Protein AF-R9XZP6-F1 (afdb_monomer_lite)

Secondary structure (DSSP, 8-state):
-HHHHHHHHHHHHHHHHTHHHHHHHHHHHHHHHHHHHHHHHHHHSHHHHHHHHHHHHHHHHHHHHHHHHHTT--

Structure (mmCIF, N/CA/C/O backbone):
data_AF-R9XZP6-F1
#
_entry.id   AF-R9XZP6-F1
#
loop_
_atom_site.group_PDB
_atom_site.id
_atom_site.type_symbol
_atom_site.label_atom_id
_atom_site.label_alt_id
_atom_site.label_comp_id
_atom_site.label_asym_id
_atom_site.label_entity_id
_atom_site.label_seq_id
_atom_site.pdbx_PDB_ins_code
_atom_site.Cartn_x
_atom_site.Cartn_y
_atom_site.Cartn_z
_atom_site.occupancy
_atom_site.B_iso_or_equiv
_atom_site.auth_seq_id
_atom_site.auth_comp_id
_atom_site.auth_asym_id
_atom_site.auth_atom_id
_atom_site.pdbx_PDB_model_num
ATOM 1 N N . MET A 1 1 ? -30.801 38.890 18.289 1.00 62.25 1 MET A N 1
ATOM 2 C CA . MET A 1 1 ? -31.288 37.488 18.188 1.00 62.25 1 MET A CA 1
ATOM 3 C C . MET A 1 1 ? -30.815 36.753 16.919 1.00 62.25 1 MET A C 1
ATOM 5 O O . MET A 1 1 ? -30.516 35.567 17.009 1.00 62.25 1 MET A O 1
ATOM 9 N N . ASN A 1 2 ? -30.672 37.427 15.767 1.00 67.56 2 ASN A N 1
ATOM 10 C CA . ASN A 1 2 ? -30.304 36.788 14.486 1.00 67.56 2 ASN A CA 1
ATOM 11 C C . ASN A 1 2 ? -28.849 36.284 14.391 1.00 67.56 2 ASN A C 1
ATOM 13 O O . ASN A 1 2 ? -28.628 35.181 13.895 1.00 67.56 2 ASN A O 1
ATOM 17 N N . ASN A 1 3 ? -27.866 37.002 14.946 1.00 74.12 3 ASN A N 1
A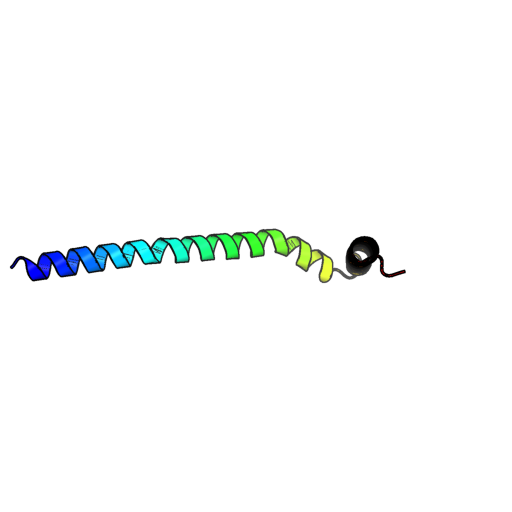TOM 18 C CA . ASN A 1 3 ? -26.458 36.574 14.865 1.00 74.12 3 ASN A CA 1
ATOM 19 C C . ASN A 1 3 ? -26.185 35.234 15.561 1.00 74.12 3 ASN A C 1
ATOM 21 O O . ASN A 1 3 ? -25.460 34.402 15.025 1.00 74.12 3 ASN A O 1
ATOM 25 N N . LYS A 1 4 ? -26.826 34.968 16.706 1.00 81.44 4 LYS A N 1
ATOM 26 C CA . LYS A 1 4 ? -26.668 33.693 17.424 1.00 81.44 4 LYS A CA 1
ATOM 27 C C . LYS A 1 4 ? -27.178 32.508 16.596 1.00 81.44 4 LYS A C 1
ATOM 29 O O . LYS A 1 4 ? -26.513 31.480 16.536 1.00 81.44 4 LYS A O 1
ATOM 34 N N . LYS A 1 5 ? -28.313 32.663 15.900 1.00 82.94 5 LYS A N 1
ATOM 35 C CA . LYS A 1 5 ? -28.840 31.639 14.979 1.00 82.94 5 LYS A CA 1
ATOM 36 C C . LYS A 1 5 ? -27.895 31.385 13.799 1.00 82.94 5 LYS A C 1
ATOM 38 O O . LYS A 1 5 ? -27.685 30.228 13.445 1.00 82.94 5 LYS A O 1
ATOM 43 N N . ASN A 1 6 ? -27.287 32.432 13.241 1.00 83.44 6 ASN A N 1
ATOM 44 C CA . ASN A 1 6 ? -26.341 32.306 12.127 1.00 83.44 6 ASN A CA 1
ATOM 45 C C . ASN A 1 6 ? -25.057 31.574 12.538 1.00 83.44 6 ASN A C 1
ATOM 47 O O . ASN A 1 6 ? -24.609 30.679 11.825 1.00 83.44 6 ASN A O 1
ATOM 51 N N . ILE A 1 7 ? -24.523 31.877 13.725 1.00 88.19 7 ILE A N 1
ATOM 52 C CA . ILE A 1 7 ? -23.347 31.192 14.280 1.00 88.19 7 ILE A CA 1
ATOM 53 C C . ILE A 1 7 ? -23.645 29.703 14.503 1.00 88.19 7 ILE A C 1
ATOM 55 O O . ILE A 1 7 ? -22.843 28.855 14.124 1.00 88.19 7 ILE A O 1
ATOM 59 N N . ILE A 1 8 ? -24.821 29.361 15.043 1.00 90.56 8 ILE A N 1
ATOM 60 C CA . ILE A 1 8 ? -25.232 27.961 15.244 1.00 90.56 8 ILE A CA 1
ATOM 61 C C . ILE A 1 8 ? -25.351 27.222 13.903 1.00 90.56 8 ILE A C 1
ATOM 63 O O . ILE A 1 8 ? -24.862 26.098 13.776 1.00 90.56 8 ILE A O 1
ATOM 67 N N . LYS A 1 9 ? -25.952 27.858 12.887 1.00 88.81 9 LYS A N 1
ATOM 68 C CA . LYS A 1 9 ? -26.050 27.295 11.532 1.00 88.81 9 LYS A CA 1
ATOM 69 C C . LYS A 1 9 ? -24.667 27.018 10.948 1.00 88.81 9 LYS A C 1
ATOM 71 O O . LYS A 1 9 ? -24.418 25.903 10.494 1.00 88.81 9 LYS A O 1
ATOM 76 N N . MET A 1 10 ? -23.764 27.994 11.033 1.00 92.19 10 MET A N 1
ATOM 77 C CA . MET A 1 10 ? -22.400 27.864 10.530 1.00 92.19 10 MET A CA 1
ATOM 78 C C . MET A 1 10 ? -21.633 26.757 11.261 1.00 92.19 10 MET A C 1
ATOM 80 O O . MET A 1 10 ? -21.009 25.918 10.620 1.00 92.19 10 MET A O 1
ATOM 84 N N . ASN A 1 11 ? -21.766 26.663 12.585 1.00 91.94 11 ASN A N 1
ATOM 85 C CA . ASN A 1 11 ? -21.121 25.605 13.361 1.00 91.94 11 ASN A CA 1
ATOM 86 C C . ASN A 1 11 ? -21.661 24.207 12.998 1.00 91.94 11 ASN A C 1
ATOM 88 O O . ASN A 1 11 ? -20.901 23.245 12.903 1.00 91.94 11 ASN A O 1
ATOM 92 N N . SER A 1 12 ? -22.968 24.085 12.732 1.00 91.94 12 SER A N 1
ATOM 93 C CA . SER A 1 12 ? -23.570 22.825 12.270 1.00 91.94 12 SER A CA 1
ATOM 94 C C . SER A 1 12 ? -23.082 22.410 10.877 1.00 91.94 12 SER A C 1
ATOM 96 O O . SER A 1 12 ? -22.848 21.226 10.636 1.00 91.94 12 SER A O 1
ATOM 98 N N . PHE A 1 13 ? -22.870 23.385 9.988 1.00 93.25 13 PHE A N 1
ATOM 99 C CA . PHE A 1 13 ? -22.374 23.171 8.633 1.00 93.25 13 PHE A CA 1
ATOM 100 C C . PHE A 1 13 ? -20.942 22.631 8.653 1.00 93.25 13 PHE A C 1
ATOM 102 O O . PHE A 1 13 ? -20.683 21.549 8.125 1.00 93.25 13 PHE A O 1
ATOM 109 N N . TRP A 1 14 ? -20.041 23.308 9.369 1.00 92.81 14 TRP A N 1
ATOM 110 C CA . TRP A 1 14 ? -18.658 22.855 9.540 1.00 92.81 14 TRP A CA 1
ATOM 111 C C . TRP A 1 14 ? -18.571 21.480 10.215 1.00 92.81 14 TRP A C 1
ATOM 113 O O . TRP A 1 14 ? -17.801 20.621 9.780 1.00 92.81 14 TRP A O 1
ATOM 123 N N . LYS A 1 15 ? -19.427 21.215 11.212 1.00 92.69 15 LYS A N 1
ATOM 124 C CA . LYS A 1 15 ? -19.516 19.901 11.869 1.00 92.69 15 LYS A CA 1
ATOM 125 C C . LYS A 1 15 ? -19.943 18.784 10.911 1.00 92.69 15 LYS A C 1
ATOM 127 O O . LYS A 1 15 ? -19.536 17.641 11.106 1.00 92.69 15 LYS A O 1
ATOM 132 N N . ASN A 1 16 ? -20.756 19.080 9.898 1.00 91.25 16 ASN A N 1
ATOM 133 C CA . ASN A 1 16 ? -21.120 18.105 8.871 1.00 91.25 16 ASN A CA 1
ATOM 134 C C . ASN A 1 16 ? -20.018 17.924 7.824 1.00 91.25 16 ASN A C 1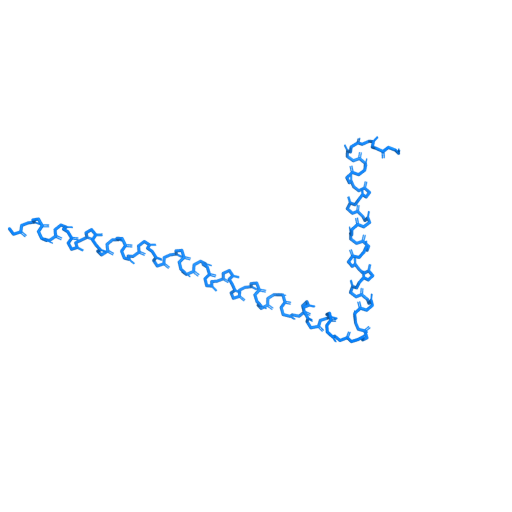
ATOM 136 O O . ASN A 1 16 ? -19.755 16.785 7.452 1.00 91.25 16 ASN A O 1
ATOM 140 N N . ILE A 1 17 ? -19.330 18.993 7.410 1.00 93.62 17 ILE A N 1
ATOM 141 C CA . ILE A 1 17 ? -18.227 18.901 6.440 1.00 93.62 17 ILE A CA 1
ATOM 142 C C . ILE A 1 17 ? -17.128 17.961 6.936 1.00 93.62 17 ILE A C 1
ATOM 144 O O . ILE A 1 17 ? -16.688 17.097 6.190 1.00 93.62 17 ILE A O 1
ATOM 148 N N . ILE A 1 18 ? -16.732 18.069 8.205 1.00 93.81 18 ILE A N 1
ATOM 149 C CA . ILE A 1 18 ? -15.644 17.260 8.783 1.00 93.81 18 ILE A CA 1
ATOM 150 C C . ILE A 1 18 ? -15.996 15.760 8.878 1.00 93.81 18 ILE A C 1
ATOM 152 O O . ILE A 1 18 ? -15.103 14.915 8.958 1.00 93.81 18 ILE A O 1
ATOM 156 N N . LYS A 1 19 ? -17.280 15.377 8.814 1.00 91.38 19 LYS A N 1
ATOM 157 C CA . LYS A 1 19 ? -17.677 13.956 8.827 1.00 91.38 19 LYS A CA 1
ATOM 158 C C . LYS A 1 19 ? -17.271 13.218 7.552 1.00 91.38 19 LYS A C 1
ATOM 160 O O . LYS A 1 19 ? -16.915 12.047 7.635 1.00 91.38 19 LYS A O 1
ATOM 165 N N . TYR A 1 20 ? -17.295 13.888 6.402 1.00 92.00 20 TYR A N 1
ATOM 166 C CA . TYR A 1 20 ? -16.958 13.279 5.113 1.00 92.00 20 TYR A CA 1
ATOM 167 C C . TYR A 1 20 ? -15.497 12.815 5.005 1.00 92.00 20 TYR A C 1
ATOM 169 O O . TYR A 1 20 ? -15.292 11.644 4.683 1.00 92.00 20 TYR A O 1
ATOM 177 N N . PRO A 1 21 ? -14.471 13.633 5.323 1.00 93.88 21 PRO A N 1
ATOM 178 C CA . PRO A 1 21 ? -13.091 13.161 5.294 1.00 93.88 21 PRO A CA 1
ATOM 179 C C . PRO A 1 21 ? -12.856 12.051 6.322 1.00 93.88 21 PRO A C 1
ATOM 181 O O . PRO A 1 21 ? -12.173 11.081 6.017 1.00 93.88 21 PRO A O 1
ATOM 184 N N . ARG A 1 22 ? -13.486 12.115 7.505 1.00 92.81 22 ARG A N 1
ATOM 185 C CA . ARG A 1 22 ? -13.404 11.032 8.499 1.00 92.81 22 ARG A CA 1
ATOM 186 C C . ARG A 1 22 ? -13.959 9.708 7.963 1.00 92.81 22 ARG A C 1
ATOM 188 O O . ARG A 1 22 ? -13.361 8.661 8.196 1.00 92.81 22 ARG A O 1
ATOM 195 N N . PHE A 1 23 ? -15.085 9.751 7.256 1.00 95.25 23 PHE A N 1
ATOM 196 C CA . PHE A 1 23 ? -15.680 8.582 6.611 1.00 95.25 23 PHE A CA 1
ATOM 197 C C . PHE A 1 23 ? -14.771 8.015 5.518 1.00 95.25 23 PHE A C 1
ATOM 199 O O . PHE A 1 23 ? -14.493 6.819 5.511 1.00 95.25 23 PHE A O 1
ATOM 206 N N . LEU A 1 24 ? -14.243 8.884 4.656 1.00 96.06 24 LEU A N 1
ATOM 207 C CA . LEU A 1 24 ? -13.328 8.499 3.588 1.00 96.06 24 LEU A CA 1
ATOM 208 C C . LEU A 1 24 ? -12.065 7.834 4.147 1.00 96.06 24 LEU A C 1
ATOM 210 O O . LEU A 1 24 ? -11.695 6.758 3.692 1.00 96.06 24 LEU A O 1
ATOM 214 N N . ILE A 1 25 ? -11.455 8.409 5.188 1.00 96.31 25 ILE A N 1
ATOM 215 C CA . ILE A 1 25 ? -10.289 7.816 5.854 1.00 96.31 25 ILE A CA 1
ATOM 216 C C . ILE A 1 25 ? -10.645 6.447 6.432 1.00 96.31 25 ILE A C 1
ATOM 218 O O . ILE A 1 25 ? -9.886 5.508 6.238 1.00 96.31 25 ILE A O 1
ATOM 222 N N . SER A 1 26 ? -11.801 6.305 7.086 1.00 96.31 26 SER A N 1
ATOM 223 C CA . SER A 1 26 ? -12.238 5.024 7.652 1.00 96.31 26 SER A CA 1
ATOM 224 C C . SER A 1 26 ? -12.450 3.939 6.594 1.00 96.31 26 SER A C 1
ATOM 226 O O . SER A 1 26 ? -12.158 2.773 6.852 1.00 96.31 26 SER A O 1
ATOM 228 N N . ILE A 1 27 ? -12.978 4.297 5.421 1.00 96.31 27 ILE A N 1
ATOM 229 C CA . ILE A 1 27 ? -13.147 3.344 4.320 1.00 96.31 27 ILE A CA 1
ATOM 230 C C . ILE A 1 27 ? -11.795 2.978 3.739 1.00 96.31 27 ILE A C 1
ATOM 232 O O . ILE A 1 27 ? -11.531 1.798 3.553 1.00 96.31 27 ILE A O 1
ATOM 236 N N . ILE A 1 28 ? -10.938 3.966 3.472 1.00 97.12 28 ILE A N 1
ATOM 237 C CA . ILE A 1 28 ? -9.606 3.719 2.923 1.00 97.12 28 ILE A CA 1
ATOM 238 C C . ILE A 1 28 ? -8.827 2.815 3.875 1.00 97.12 28 ILE A C 1
ATOM 240 O O . ILE A 1 28 ? -8.322 1.785 3.447 1.00 97.12 28 ILE A O 1
ATOM 244 N N . THR A 1 29 ? -8.785 3.117 5.172 1.00 95.94 29 THR A N 1
ATOM 245 C CA . THR A 1 29 ? -8.064 2.278 6.135 1.00 95.94 29 THR A CA 1
ATOM 246 C C . THR A 1 29 ? -8.645 0.870 6.218 1.00 95.94 29 THR A C 1
ATOM 248 O O . THR A 1 29 ? -7.883 -0.090 6.155 1.00 95.94 29 THR A O 1
ATOM 251 N N . GLY A 1 30 ? -9.971 0.714 6.291 1.00 94.94 30 GLY A N 1
ATOM 252 C CA . GLY A 1 30 ? -10.616 -0.603 6.299 1.00 94.94 30 GLY A CA 1
ATOM 253 C C . GLY A 1 30 ? -10.375 -1.398 5.011 1.00 94.94 30 GLY A C 1
ATOM 254 O O . GLY A 1 30 ? -10.076 -2.592 5.057 1.00 94.94 30 GLY A O 1
ATOM 255 N N . PHE A 1 31 ? -10.438 -0.732 3.860 1.00 95.50 31 PHE A N 1
ATOM 256 C CA . PHE A 1 31 ? -10.158 -1.314 2.552 1.00 95.50 31 PHE A CA 1
ATOM 257 C C . PHE A 1 31 ? -8.709 -1.788 2.458 1.00 95.50 31 PHE A C 1
ATOM 259 O O . PHE A 1 31 ? -8.467 -2.950 2.146 1.00 95.50 31 PHE A O 1
ATOM 266 N N . PHE A 1 32 ? -7.741 -0.934 2.794 1.00 94.25 32 PHE A N 1
ATOM 267 C CA . PHE A 1 32 ? -6.327 -1.306 2.804 1.00 94.25 32 PHE A CA 1
ATOM 268 C C . PHE A 1 32 ? -6.057 -2.450 3.781 1.00 94.25 32 PHE A C 1
ATOM 270 O O . PHE A 1 32 ? -5.345 -3.387 3.440 1.00 94.25 32 PHE A O 1
ATOM 277 N N . LEU A 1 33 ? -6.656 -2.429 4.973 1.00 90.94 33 LEU A N 1
ATOM 278 C CA . LEU A 1 33 ? -6.429 -3.473 5.966 1.00 90.94 33 LEU A CA 1
ATOM 279 C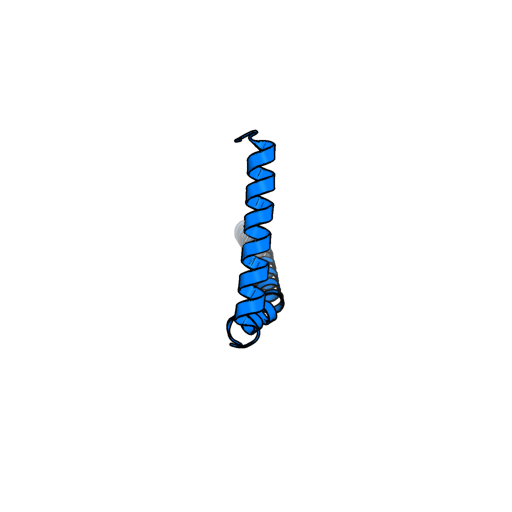 C . LEU A 1 33 ? -6.968 -4.830 5.496 1.00 90.94 33 LEU A C 1
ATOM 281 O O . LEU A 1 33 ? -6.274 -5.834 5.610 1.00 90.94 33 LEU A O 1
ATOM 285 N N . THR A 1 34 ? -8.175 -4.865 4.930 1.00 93.62 34 THR A N 1
ATOM 286 C CA . THR A 1 34 ? -8.803 -6.110 4.452 1.00 93.62 34 THR A CA 1
ATOM 287 C C . THR A 1 34 ? -8.149 -6.655 3.184 1.00 93.62 34 THR A C 1
ATOM 289 O O . THR A 1 34 ? -7.931 -7.861 3.085 1.00 93.62 34 THR A O 1
ATOM 292 N N . THR A 1 35 ? -7.774 -5.787 2.241 1.00 92.38 35 THR A N 1
ATOM 293 C CA . THR A 1 35 ? -7.110 -6.189 0.989 1.00 92.38 35 THR A CA 1
ATOM 294 C C . THR A 1 35 ? -5.646 -6.581 1.189 1.00 92.38 35 THR A C 1
ATOM 296 O O . THR A 1 35 ? -5.186 -7.535 0.563 1.00 92.38 35 THR A O 1
ATOM 299 N N . LEU A 1 36 ? -4.916 -5.917 2.094 1.00 91.25 36 LEU A N 1
ATOM 300 C CA . LEU A 1 36 ? -3.516 -6.243 2.392 1.00 91.25 36 LEU A CA 1
ATOM 301 C C . LEU A 1 36 ? -3.351 -7.359 3.432 1.00 91.25 36 LEU A C 1
ATOM 303 O O . LEU A 1 36 ? -2.278 -7.951 3.510 1.00 91.25 36 LEU A O 1
ATOM 307 N N . TYR A 1 37 ? -4.377 -7.704 4.215 1.00 88.94 37 TYR A N 1
ATOM 308 C CA . TYR A 1 37 ? -4.310 -8.819 5.169 1.00 88.94 37 TYR A CA 1
ATOM 309 C C . TYR A 1 37 ? -3.819 -10.149 4.558 1.00 88.94 37 TYR A C 1
ATOM 311 O O . TYR A 1 37 ? -2.869 -10.730 5.095 1.00 88.94 37 TYR A O 1
ATOM 319 N N . PRO A 1 38 ? -4.383 -10.653 3.438 1.00 83.50 38 PRO A N 1
ATOM 320 C CA . PRO A 1 38 ? -3.871 -11.866 2.800 1.00 83.50 38 PRO A CA 1
ATOM 321 C C . PRO A 1 38 ? -2.436 -11.696 2.285 1.00 83.50 38 PRO A C 1
ATOM 323 O O . PRO A 1 38 ? -1.667 -12.657 2.323 1.00 83.50 38 PRO A O 1
ATOM 326 N N . LEU A 1 39 ? -2.051 -10.480 1.877 1.00 83.75 39 LEU A N 1
ATOM 327 C CA . LEU A 1 39 ? -0.680 -10.158 1.487 1.00 83.75 39 LEU A CA 1
ATOM 328 C C . LEU A 1 39 ? 0.270 -10.374 2.675 1.00 83.75 39 LEU A C 1
ATOM 330 O O . LEU A 1 39 ? 1.203 -11.166 2.581 1.00 83.75 39 LEU A O 1
ATOM 334 N N . PHE A 1 40 ? -0.021 -9.773 3.834 1.00 81.94 40 PHE A N 1
ATOM 335 C CA . PHE A 1 40 ? 0.776 -9.954 5.054 1.00 81.94 40 PHE A CA 1
ATOM 336 C C . PHE A 1 40 ? 0.801 -11.408 5.542 1.00 81.94 40 PHE A C 1
ATOM 338 O O . PHE A 1 40 ? 1.829 -11.880 6.029 1.00 81.94 40 PHE A O 1
ATOM 345 N N . LYS A 1 41 ? -0.294 -12.153 5.365 1.00 84.50 41 LYS A N 1
ATOM 346 C CA . LYS A 1 41 ? -0.356 -13.587 5.679 1.00 84.50 41 LYS A CA 1
ATOM 347 C C . LYS A 1 41 ? 0.576 -14.428 4.792 1.00 84.50 41 LYS A C 1
ATOM 349 O O . LYS A 1 41 ? 1.159 -15.405 5.267 1.00 84.50 41 LYS A O 1
ATOM 354 N N . LEU A 1 42 ? 0.746 -14.050 3.522 1.00 78.81 42 LEU A N 1
ATOM 355 C CA . LEU A 1 42 ? 1.709 -14.686 2.617 1.00 78.81 42 LEU A CA 1
ATOM 356 C C . LEU A 1 42 ? 3.163 -14.428 3.040 1.00 78.81 42 LEU A C 1
ATOM 358 O O . LEU A 1 42 ? 4.002 -15.312 2.883 1.00 78.81 42 LEU A O 1
ATOM 362 N N . LEU A 1 43 ? 3.463 -13.249 3.600 1.00 75.44 43 LEU A N 1
ATOM 363 C CA . LEU A 1 43 ? 4.808 -12.921 4.089 1.00 75.44 43 LEU A CA 1
ATOM 364 C C . LEU A 1 43 ? 5.188 -13.687 5.367 1.00 75.44 43 LEU A C 1
ATOM 366 O O . LEU A 1 43 ? 6.363 -13.998 5.557 1.00 75.44 43 LEU A O 1
ATOM 370 N N . THR A 1 44 ? 4.229 -1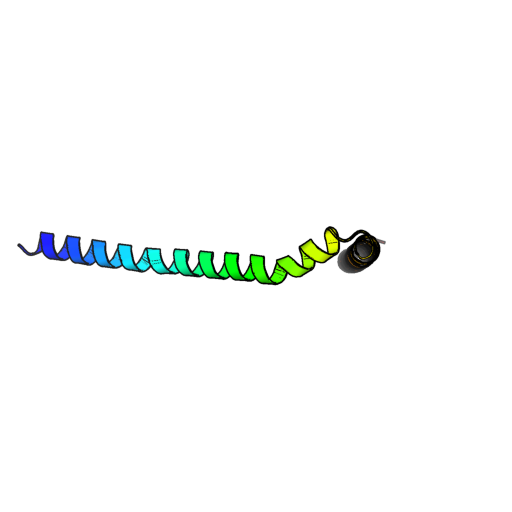3.977 6.251 1.00 75.94 44 THR A N 1
ATOM 371 C CA . THR A 1 44 ? 4.494 -14.622 7.552 1.00 75.94 44 THR A CA 1
ATOM 372 C C . THR A 1 44 ? 4.598 -16.143 7.477 1.00 75.94 44 THR A C 1
ATOM 374 O O . THR A 1 44 ? 5.237 -16.764 8.325 1.00 75.94 44 THR A O 1
ATOM 377 N N . THR A 1 45 ? 4.007 -16.774 6.462 1.00 80.00 45 THR A N 1
ATOM 378 C CA . THR A 1 45 ? 4.080 -18.227 6.283 1.00 80.00 45 THR A CA 1
ATOM 379 C C . THR A 1 45 ? 5.371 -18.627 5.563 1.00 80.00 45 THR A C 1
ATOM 381 O O . THR A 1 45 ? 5.554 -18.350 4.380 1.00 80.00 45 THR A O 1
ATOM 384 N N . ASN A 1 46 ? 6.270 -19.336 6.262 1.00 70.44 46 ASN A N 1
ATOM 385 C CA . ASN A 1 46 ? 7.604 -19.709 5.754 1.00 70.44 46 ASN A CA 1
ATOM 386 C C . ASN A 1 46 ? 7.591 -20.401 4.378 1.00 70.44 46 ASN A C 1
ATOM 388 O O . ASN A 1 46 ? 8.482 -20.159 3.569 1.00 70.44 46 ASN A O 1
ATOM 392 N N . LYS A 1 47 ? 6.577 -21.229 4.087 1.00 76.56 47 LYS A N 1
ATOM 393 C CA . LYS A 1 47 ? 6.461 -21.942 2.801 1.00 76.56 47 LYS A CA 1
ATOM 394 C C . LYS A 1 47 ? 6.099 -21.019 1.631 1.00 76.56 47 LYS A C 1
ATOM 396 O O . LYS A 1 47 ? 6.554 -21.245 0.515 1.00 76.56 47 LYS A O 1
ATOM 401 N N . ASN A 1 48 ? 5.322 -19.968 1.882 1.00 77.56 48 ASN A N 1
ATOM 402 C CA . ASN A 1 48 ? 4.826 -19.062 0.843 1.00 77.56 48 ASN A CA 1
ATOM 403 C C . ASN A 1 48 ? 5.704 -17.815 0.697 1.00 77.56 48 ASN A C 1
ATOM 405 O O . ASN A 1 48 ? 5.667 -17.158 -0.342 1.00 77.56 48 ASN A O 1
ATOM 409 N N . ARG A 1 49 ? 6.538 -17.526 1.702 1.00 79.88 49 ARG A N 1
ATOM 410 C CA . ARG A 1 49 ? 7.455 -16.386 1.713 1.00 79.88 49 ARG A CA 1
ATOM 411 C C . ARG A 1 49 ? 8.420 -16.399 0.528 1.00 79.88 49 ARG A C 1
ATOM 413 O O . ARG A 1 49 ? 8.609 -15.361 -0.095 1.00 79.88 49 ARG A O 1
ATOM 420 N N . PHE A 1 50 ? 8.991 -17.554 0.182 1.00 84.50 50 PHE A N 1
ATOM 421 C CA . PHE A 1 50 ? 9.885 -17.664 -0.977 1.00 84.50 50 PHE A CA 1
ATOM 422 C C . PHE A 1 50 ? 9.162 -17.324 -2.287 1.00 84.50 50 PHE A C 1
ATOM 424 O O . PHE A 1 50 ? 9.656 -16.530 -3.082 1.00 84.50 50 PHE A O 1
ATOM 431 N N . LEU A 1 51 ? 7.957 -17.868 -2.470 1.00 85.94 51 LEU A N 1
ATOM 432 C CA . LEU A 1 51 ? 7.139 -17.653 -3.663 1.00 85.94 51 LEU A CA 1
ATOM 433 C C . LEU A 1 51 ? 6.717 -16.177 -3.778 1.00 85.94 51 LEU A C 1
ATOM 435 O O . LEU A 1 51 ? 6.832 -15.580 -4.846 1.00 85.94 51 LEU A O 1
ATOM 439 N N . PHE A 1 52 ? 6.333 -15.557 -2.660 1.00 86.00 52 PHE A N 1
ATOM 440 C CA . PHE A 1 52 ? 6.033 -14.128 -2.595 1.00 86.00 52 PHE A CA 1
ATOM 441 C C . PHE A 1 52 ? 7.242 -13.262 -2.980 1.00 86.00 52 PHE A C 1
ATOM 443 O O . PHE A 1 52 ? 7.121 -12.366 -3.811 1.00 86.00 52 PHE A O 1
ATOM 450 N N . ILE A 1 53 ? 8.420 -13.551 -2.415 1.00 87.81 53 ILE A N 1
ATOM 451 C CA . ILE A 1 53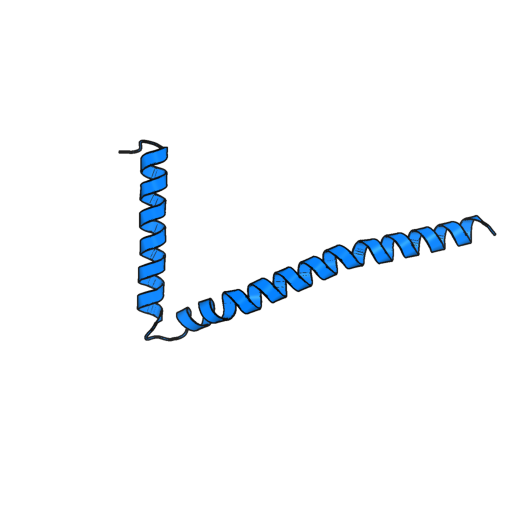 ? 9.661 -12.825 -2.718 1.00 87.81 53 ILE A CA 1
ATOM 452 C C . ILE A 1 53 ? 10.040 -12.993 -4.193 1.00 87.81 53 ILE A C 1
ATOM 454 O O . ILE A 1 53 ? 10.431 -12.016 -4.825 1.00 87.81 53 ILE A O 1
ATOM 458 N N . ALA A 1 54 ? 9.901 -14.192 -4.760 1.00 90.50 54 ALA A N 1
ATOM 459 C CA . ALA A 1 54 ? 10.206 -14.450 -6.165 1.00 90.50 54 ALA A CA 1
ATOM 460 C C . ALA A 1 54 ? 9.295 -13.646 -7.108 1.00 90.50 54 ALA A C 1
ATOM 462 O O . ALA A 1 54 ? 9.791 -12.980 -8.016 1.00 90.50 54 ALA A O 1
ATOM 463 N N . ILE A 1 55 ? 7.981 -13.640 -6.855 1.00 90.81 55 ILE A N 1
ATOM 464 C CA . ILE A 1 55 ? 7.020 -12.838 -7.629 1.00 90.81 55 ILE A CA 1
ATOM 465 C C . ILE A 1 55 ? 7.332 -11.346 -7.492 1.00 90.81 55 ILE A C 1
ATOM 467 O O . ILE A 1 55 ? 7.376 -10.630 -8.489 1.00 90.81 55 ILE A O 1
ATOM 471 N N . PHE A 1 56 ? 7.591 -10.876 -6.271 1.00 90.50 56 PHE A N 1
ATOM 472 C CA . PHE A 1 56 ? 7.900 -9.472 -6.015 1.00 90.50 56 PHE A CA 1
ATOM 473 C C . PHE A 1 56 ? 9.170 -9.015 -6.749 1.00 90.50 56 PHE A C 1
ATOM 475 O O . PHE A 1 56 ? 9.171 -7.967 -7.392 1.00 90.50 56 PHE A O 1
ATOM 482 N N . ASN A 1 57 ? 10.230 -9.828 -6.725 1.00 94.50 57 ASN A N 1
ATOM 483 C CA . ASN A 1 57 ? 11.454 -9.548 -7.478 1.00 94.50 57 ASN A CA 1
ATOM 484 C C . ASN A 1 57 ? 11.219 -9.592 -8.992 1.00 94.50 57 ASN A C 1
ATOM 486 O O . ASN A 1 57 ? 11.725 -8.730 -9.701 1.00 94.50 57 ASN A O 1
ATOM 490 N N . SER A 1 58 ? 10.421 -10.540 -9.492 1.00 95.31 58 SER A N 1
ATOM 491 C CA . SER A 1 58 ? 10.062 -10.598 -10.913 1.00 95.31 58 SER A CA 1
ATOM 492 C C . SER A 1 58 ? 9.365 -9.313 -11.372 1.00 95.31 58 SER A C 1
ATOM 494 O O . SER A 1 58 ? 9.745 -8.755 -12.399 1.00 95.31 58 SER A O 1
ATOM 496 N N . ILE A 1 59 ? 8.427 -8.786 -10.580 1.00 96.12 59 ILE A N 1
ATOM 497 C CA . ILE A 1 59 ? 7.751 -7.513 -10.869 1.00 96.12 59 ILE A CA 1
ATOM 498 C C . ILE A 1 59 ? 8.754 -6.355 -10.918 1.00 96.12 59 ILE A C 1
ATOM 500 O O . ILE A 1 59 ? 8.706 -5.554 -11.849 1.00 96.12 59 ILE A O 1
ATOM 504 N N . LEU A 1 60 ? 9.677 -6.270 -9.954 1.00 96.62 60 LEU A N 1
ATOM 505 C CA . LEU A 1 60 ? 10.705 -5.222 -9.934 1.00 96.62 60 LEU A CA 1
ATOM 506 C C . LEU A 1 60 ? 11.644 -5.303 -11.139 1.00 96.62 60 LEU A C 1
ATOM 508 O O . LEU A 1 60 ? 11.975 -4.273 -11.717 1.00 96.62 60 LEU A O 1
ATOM 512 N N . ILE A 1 61 ? 12.042 -6.512 -11.539 1.00 97.06 61 ILE A N 1
ATOM 513 C CA . ILE A 1 61 ? 12.879 -6.737 -12.721 1.00 97.06 61 ILE A CA 1
ATOM 514 C C . ILE A 1 61 ? 12.140 -6.286 -13.983 1.00 97.06 61 ILE A C 1
ATOM 516 O O . ILE A 1 61 ? 12.698 -5.543 -14.786 1.00 97.06 61 ILE A O 1
ATOM 520 N N . VAL A 1 62 ? 10.875 -6.684 -14.149 1.00 97.38 62 VAL A N 1
ATOM 521 C CA . VAL A 1 62 ? 10.051 -6.264 -15.294 1.00 97.38 62 VAL A CA 1
ATOM 522 C C . VAL A 1 62 ? 9.903 -4.745 -15.321 1.00 97.38 62 VAL A C 1
ATOM 524 O O . VAL A 1 62 ? 10.102 -4.130 -16.365 1.00 97.38 62 VAL A O 1
ATOM 527 N N . LEU A 1 63 ? 9.619 -4.125 -14.176 1.00 96.62 63 LEU A N 1
ATOM 528 C CA . LEU A 1 63 ? 9.500 -2.675 -14.072 1.00 96.62 63 LEU A CA 1
ATOM 529 C C . LEU A 1 63 ? 10.818 -1.974 -14.422 1.00 96.62 63 LEU A C 1
ATOM 531 O O . LEU A 1 63 ? 10.808 -0.991 -15.158 1.00 96.62 63 LEU A O 1
ATOM 535 N N . TYR A 1 64 ? 11.948 -2.502 -13.947 1.00 96.19 64 TYR A N 1
ATOM 536 C CA . TYR A 1 64 ? 13.275 -2.006 -14.297 1.00 96.19 64 TYR A CA 1
ATOM 537 C C . TYR A 1 64 ? 13.516 -2.068 -15.808 1.00 96.19 64 TYR A C 1
ATOM 539 O O . TYR A 1 64 ? 13.950 -1.075 -16.384 1.00 96.19 64 TYR A O 1
ATOM 547 N N . TYR A 1 65 ? 13.175 -3.179 -16.468 1.00 96.00 65 TYR A N 1
ATOM 548 C CA . TYR A 1 65 ? 13.288 -3.288 -17.924 1.00 96.00 65 TYR A CA 1
ATOM 549 C C . TYR A 1 65 ? 12.387 -2.300 -18.661 1.00 96.00 65 TYR A C 1
ATOM 551 O O . TYR A 1 65 ? 12.838 -1.684 -19.621 1.00 96.00 65 TYR A O 1
ATOM 559 N N . ILE A 1 66 ? 11.145 -2.108 -18.211 1.00 96.50 66 ILE A N 1
ATOM 560 C CA . ILE A 1 66 ? 10.233 -1.124 -18.807 1.00 96.50 66 ILE A CA 1
ATOM 561 C C . ILE A 1 66 ? 10.843 0.276 -18.716 1.00 96.50 66 ILE A C 1
ATOM 563 O O . ILE A 1 66 ? 10.939 0.969 -19.723 1.00 96.50 66 ILE A O 1
ATOM 567 N N . ILE A 1 67 ? 11.304 0.676 -17.530 1.00 96.31 67 ILE A N 1
ATOM 568 C CA . ILE A 1 67 ? 11.929 1.986 -17.309 1.00 96.31 67 ILE A CA 1
ATOM 569 C C . ILE A 1 67 ? 13.191 2.123 -18.167 1.00 96.31 67 ILE A C 1
ATOM 571 O O . ILE A 1 67 ? 13.375 3.140 -18.829 1.00 96.31 67 ILE A O 1
ATOM 575 N N . ARG A 1 68 ? 14.030 1.085 -18.212 1.00 95.69 68 ARG A N 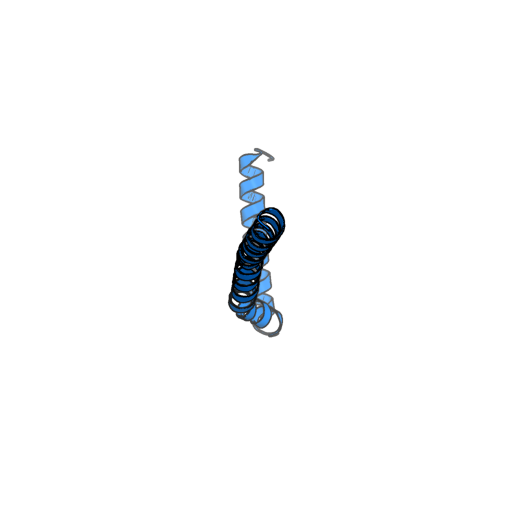1
ATOM 576 C CA . ARG A 1 68 ? 15.247 1.044 -19.026 1.00 95.69 68 ARG A CA 1
ATOM 577 C C . ARG A 1 68 ? 14.949 1.256 -20.514 1.00 95.69 68 ARG A C 1
ATOM 579 O O . ARG A 1 68 ? 15.623 2.060 -21.146 1.00 95.69 68 ARG A O 1
ATOM 586 N N . LEU A 1 69 ? 13.916 0.596 -21.040 1.00 95.62 69 LEU A N 1
ATOM 587 C CA . LEU A 1 69 ? 13.446 0.766 -22.419 1.00 95.62 69 LEU A CA 1
ATOM 588 C C . LEU A 1 69 ? 12.872 2.166 -22.669 1.00 95.62 69 LEU A C 1
ATOM 590 O O . LEU A 1 69 ? 13.112 2.743 -23.721 1.00 95.62 69 LEU A O 1
ATOM 594 N N . MET A 1 70 ? 12.129 2.726 -21.710 1.00 95.81 70 MET A N 1
ATOM 595 C CA . MET A 1 70 ? 11.558 4.073 -21.835 1.00 95.81 70 MET A CA 1
ATOM 596 C C . MET A 1 70 ? 12.620 5.172 -21.837 1.00 95.81 70 MET A C 1
ATOM 598 O O . MET A 1 70 ? 12.435 6.196 -22.488 1.00 95.81 70 MET A O 1
ATOM 602 N N . LEU A 1 71 ? 13.702 4.980 -21.084 1.00 95.94 71 LEU A N 1
ATOM 603 C CA . LEU A 1 71 ? 14.814 5.924 -21.006 1.00 95.94 71 LEU A CA 1
ATOM 604 C C . LEU A 1 71 ? 15.920 5.640 -22.031 1.00 95.94 71 LEU A C 1
ATOM 606 O O . LEU A 1 71 ? 16.909 6.367 -22.037 1.00 95.94 71 LEU A O 1
ATOM 610 N N . ASP A 1 72 ? 15.765 4.605 -22.864 1.00 90.38 72 ASP A N 1
ATOM 611 C CA . ASP A 1 72 ? 16.781 4.127 -23.815 1.00 90.38 72 ASP A CA 1
ATOM 612 C C . ASP A 1 72 ? 18.167 3.931 -23.167 1.00 90.38 72 ASP A C 1
ATOM 614 O O . ASP A 1 72 ? 19.224 4.158 -23.756 1.00 90.38 72 ASP A O 1
ATOM 618 N N . ILE A 1 73 ? 18.171 3.532 -21.893 1.00 84.44 73 ILE A N 1
ATOM 619 C CA . ILE A 1 73 ? 19.402 3.276 -21.148 1.00 84.44 73 ILE A CA 1
ATOM 620 C C . ILE A 1 73 ? 19.847 1.867 -21.525 1.00 84.44 73 ILE A C 1
ATOM 622 O O . ILE A 1 73 ? 19.351 0.884 -20.979 1.00 84.44 73 ILE A O 1
ATOM 626 N N . ASN A 1 74 ? 20.754 1.739 -22.488 1.00 70.88 74 ASN A N 1
ATOM 627 C CA . ASN A 1 74 ? 21.342 0.443 -22.822 1.00 70.88 74 ASN A CA 1
ATOM 628 C C . ASN A 1 74 ? 22.364 0.006 -21.766 1.00 70.88 74 ASN A C 1
ATOM 630 O O . ASN A 1 74 ? 23.329 0.749 -21.511 1.00 70.88 74 ASN A O 1
#

Radius of gyration: 24.52 Å; chains: 1; bounding box: 53×59×42 Å

pLDDT: mean 89.05, std 8.02, range [62.25, 97.38]

Foldseek 3Di:
DVVVVVVVVVVVVVVVVVVVVVVVVVCVVVVCCVVCVVVVVLCPDPVSVVVSVVVVVVVVVVVVVVVCVVVVPD

InterPro domains:
  IPR008470 Uncharacterised protein family Ycf33 [PF05421] (13-71)

Organism: NCBI:txid1260292

Sequence (74 aa):
MNNKKNIIKMNSFWKNIIKYPRFLISIITGFFLTTLYPLFKLLTTNKNRFLFIAIFNSILIVLYYIIRLMLDIN